Protein AF-A0A0D8FTB3-F1 (afdb_monomer_lite)

Structure (mmCIF, N/CA/C/O backbone):
data_AF-A0A0D8FTB3-F1
#
_entry.id   AF-A0A0D8FTB3-F1
#
loop_
_atom_site.group_PDB
_atom_site.id
_atom_site.type_symbol
_atom_site.label_atom_id
_atom_site.label_alt_id
_atom_site.label_comp_id
_atom_site.label_asym_id
_atom_site.label_entity_id
_atom_site.label_seq_id
_atom_site.pdbx_PDB_ins_code
_atom_site.Cartn_x
_atom_site.Cartn_y
_atom_site.Cartn_z
_atom_site.occupancy
_atom_site.B_iso_or_equiv
_atom_site.auth_seq_id
_atom_site.auth_comp_id
_atom_site.auth_asym_id
_atom_site.auth_atom_id
_atom_site.pdbx_PDB_model_num
ATOM 1 N N . MET A 1 1 ? 25.985 17.844 4.311 1.00 50.66 1 MET A N 1
ATOM 2 C CA . MET A 1 1 ? 25.094 16.970 5.111 1.00 50.66 1 MET A CA 1
ATOM 3 C C . MET A 1 1 ? 23.975 16.288 4.309 1.00 50.66 1 MET A C 1
ATOM 5 O O . MET A 1 1 ? 23.499 15.262 4.753 1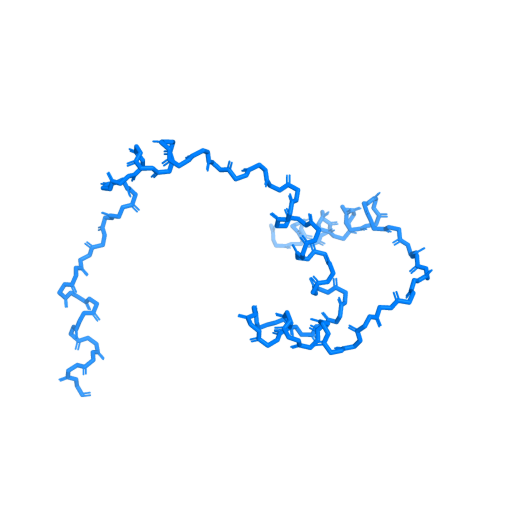.00 50.66 1 MET A O 1
ATOM 9 N N . LEU A 1 2 ? 23.579 16.767 3.117 1.00 51.62 2 LEU A N 1
ATOM 10 C CA . LEU A 1 2 ? 22.602 16.068 2.249 1.00 51.62 2 LEU A CA 1
ATOM 11 C C . LEU A 1 2 ? 23.193 14.888 1.444 1.00 51.62 2 LEU A C 1
ATOM 13 O O . LEU A 1 2 ? 22.460 13.997 1.031 1.00 51.62 2 LEU A O 1
ATOM 17 N N . GLY A 1 3 ? 24.514 14.865 1.230 1.00 45.50 3 GLY A N 1
ATOM 18 C CA . GLY A 1 3 ? 25.199 13.796 0.489 1.00 45.50 3 GLY A CA 1
ATOM 19 C C . GLY A 1 3 ? 25.339 12.475 1.258 1.00 45.50 3 GLY A C 1
ATOM 20 O O . GLY A 1 3 ? 25.249 11.417 0.648 1.00 45.50 3 GLY A O 1
ATOM 21 N N . LEU A 1 4 ? 25.485 12.522 2.591 1.00 52.88 4 LEU A N 1
ATOM 22 C CA . LEU A 1 4 ? 25.569 11.313 3.425 1.00 52.88 4 LEU A CA 1
ATOM 23 C C . LEU A 1 4 ? 24.211 10.606 3.562 1.00 52.88 4 LEU A C 1
ATOM 25 O O . LEU A 1 4 ? 24.152 9.389 3.428 1.00 52.88 4 LEU A O 1
ATOM 29 N N . MET A 1 5 ? 23.113 11.359 3.702 1.00 51.50 5 MET A N 1
ATOM 30 C CA . MET A 1 5 ? 21.767 10.781 3.839 1.00 51.50 5 MET A CA 1
ATOM 31 C C . MET A 1 5 ? 21.315 10.014 2.582 1.00 51.50 5 MET A C 1
ATOM 33 O O . MET A 1 5 ? 20.572 9.040 2.691 1.00 51.50 5 MET A O 1
ATOM 37 N N . ARG A 1 6 ? 21.783 10.416 1.386 1.00 53.75 6 ARG A N 1
ATOM 38 C CA . ARG A 1 6 ? 21.511 9.700 0.122 1.00 53.75 6 ARG A CA 1
ATOM 39 C C . ARG A 1 6 ? 22.369 8.444 -0.058 1.00 53.75 6 ARG A C 1
ATOM 41 O O . ARG A 1 6 ? 21.912 7.489 -0.683 1.00 53.75 6 ARG A O 1
ATOM 48 N N . ALA A 1 7 ? 23.589 8.437 0.478 1.00 51.72 7 ALA A N 1
ATOM 49 C CA . ALA A 1 7 ? 24.483 7.282 0.419 1.00 51.72 7 ALA A CA 1
ATOM 50 C C . ALA A 1 7 ? 24.044 6.171 1.389 1.00 51.72 7 ALA A C 1
ATOM 52 O O . ALA A 1 7 ? 24.031 5.002 1.011 1.00 51.72 7 ALA A O 1
ATOM 53 N N . GLU A 1 8 ? 23.601 6.532 2.597 1.00 51.66 8 GLU A N 1
ATOM 54 C CA . GLU A 1 8 ? 23.051 5.571 3.563 1.00 51.66 8 GLU A CA 1
ATOM 55 C C . GLU A 1 8 ? 21.780 4.896 3.053 1.00 51.66 8 GLU A C 1
ATOM 57 O O . GLU A 1 8 ? 21.654 3.677 3.164 1.00 51.66 8 GLU A O 1
ATOM 62 N N . THR A 1 9 ? 20.861 5.649 2.433 1.00 53.28 9 THR A N 1
ATOM 63 C CA . THR A 1 9 ? 19.656 5.037 1.855 1.00 53.28 9 THR A CA 1
ATOM 64 C C . THR A 1 9 ? 20.043 4.008 0.801 1.00 53.28 9 THR A C 1
ATOM 66 O O . THR A 1 9 ? 19.586 2.872 0.878 1.00 53.28 9 THR A O 1
ATOM 69 N N . ALA A 1 10 ? 20.923 4.358 -0.143 1.00 58.41 10 ALA A N 1
ATOM 70 C CA . ALA A 1 10 ? 21.381 3.439 -1.186 1.00 58.41 10 ALA A CA 1
ATOM 71 C C . ALA A 1 10 ? 22.044 2.165 -0.622 1.00 58.41 10 ALA A C 1
ATOM 73 O O . ALA A 1 10 ? 21.800 1.074 -1.138 1.00 58.41 10 ALA A O 1
ATOM 74 N N . TYR A 1 11 ? 22.828 2.288 0.453 1.00 59.72 11 TYR A N 1
ATOM 75 C CA . TYR A 1 11 ? 23.494 1.154 1.100 1.00 59.72 11 TYR A CA 1
ATOM 76 C C . TYR A 1 11 ? 22.503 0.219 1.815 1.00 59.72 11 TYR A C 1
ATOM 78 O O . TYR A 1 11 ? 22.568 -0.999 1.653 1.00 59.72 11 TYR A O 1
ATOM 86 N N . VAL A 1 12 ? 21.519 0.773 2.532 1.00 58.28 12 VAL A N 1
ATOM 87 C CA . VAL A 1 12 ? 20.428 -0.006 3.149 1.00 58.28 12 VAL A CA 1
ATOM 88 C C . VAL A 1 12 ? 19.560 -0.682 2.082 1.00 58.28 12 VAL A C 1
ATOM 90 O O . VAL A 1 12 ? 19.203 -1.852 2.226 1.00 58.28 12 VAL A O 1
ATOM 93 N N . TYR A 1 13 ? 19.264 0.013 0.976 1.00 59.19 13 TYR A N 1
ATOM 94 C CA . TYR A 1 13 ? 18.545 -0.580 -0.153 1.00 59.19 13 TYR A CA 1
ATOM 95 C C . TYR A 1 13 ? 19.301 -1.782 -0.733 1.00 59.19 13 TYR A C 1
ATOM 97 O O . TYR A 1 13 ? 18.665 -2.786 -1.028 1.00 59.19 13 TYR A O 1
ATOM 105 N N . ALA A 1 14 ? 20.631 -1.727 -0.850 1.00 60.78 14 ALA A N 1
ATOM 106 C CA . ALA A 1 14 ? 21.428 -2.838 -1.376 1.00 60.78 14 ALA A CA 1
ATOM 107 C C . ALA A 1 14 ? 21.491 -4.058 -0.434 1.00 60.78 14 ALA A C 1
ATOM 109 O O . ALA A 1 14 ? 21.515 -5.188 -0.913 1.00 60.78 14 ALA A O 1
ATOM 110 N N . MET A 1 15 ? 21.487 -3.850 0.888 1.00 65.69 15 MET A N 1
ATOM 111 C CA . MET A 1 15 ? 21.600 -4.936 1.876 1.00 65.69 15 MET A CA 1
ATOM 112 C C . MET A 1 15 ? 20.264 -5.627 2.195 1.00 65.69 15 MET A C 1
ATOM 114 O O . MET A 1 15 ? 20.257 -6.803 2.550 1.00 65.69 15 MET A O 1
ATOM 118 N N . CYS A 1 16 ? 19.132 -4.923 2.074 1.00 69.00 16 CYS A N 1
ATOM 119 C CA . CYS A 1 16 ? 17.812 -5.455 2.441 1.00 69.00 16 CYS A CA 1
ATOM 120 C C . CYS A 1 16 ? 16.904 -5.790 1.247 1.00 69.00 16 CYS A C 1
ATOM 122 O O . CYS A 1 16 ? 15.843 -6.378 1.451 1.00 69.00 16 CYS A O 1
ATOM 124 N N . MET A 1 17 ? 17.267 -5.419 0.012 1.00 75.31 17 MET A N 1
ATOM 125 C CA . MET A 1 17 ? 16.464 -5.734 -1.173 1.00 75.31 17 MET A CA 1
ATOM 126 C C . MET A 1 17 ? 17.077 -6.869 -1.987 1.00 75.31 17 MET A C 1
ATOM 128 O O . MET A 1 17 ? 18.032 -6.675 -2.735 1.00 75.31 17 MET A O 1
ATOM 132 N N . ALA A 1 18 ? 16.460 -8.046 -1.906 1.00 84.12 18 ALA A N 1
ATOM 133 C CA . ALA A 1 18 ? 16.735 -9.146 -2.821 1.00 84.12 18 ALA A CA 1
ATOM 134 C C . ALA A 1 18 ? 15.870 -9.026 -4.087 1.00 84.12 18 ALA A C 1
ATOM 136 O O . ALA A 1 18 ? 14.693 -8.661 -4.025 1.00 84.12 18 ALA A O 1
ATOM 137 N N . ARG A 1 19 ? 16.448 -9.345 -5.252 1.00 88.31 19 ARG A N 1
ATOM 138 C CA . ARG A 1 19 ? 15.683 -9.509 -6.493 1.00 88.31 19 ARG A CA 1
ATOM 139 C C . ARG A 1 19 ? 15.049 -10.898 -6.488 1.00 88.31 19 ARG A C 1
ATOM 141 O O . ARG A 1 19 ? 15.764 -11.893 -6.514 1.00 88.31 19 ARG A O 1
ATOM 148 N N . THR A 1 20 ? 13.725 -10.941 -6.539 1.00 88.56 20 THR A N 1
ATOM 149 C CA . THR A 1 20 ? 12.943 -12.181 -6.582 1.00 88.56 20 THR A CA 1
ATOM 150 C C . THR A 1 20 ? 11.979 -12.114 -7.759 1.00 88.56 20 THR A C 1
ATOM 152 O O . THR A 1 20 ? 11.399 -11.058 -8.011 1.00 88.56 20 THR A O 1
ATOM 155 N N . ASN A 1 21 ? 11.822 -13.221 -8.487 1.00 93.88 21 ASN A N 1
ATOM 156 C CA . ASN A 1 21 ? 10.852 -13.332 -9.573 1.00 93.88 21 ASN A CA 1
ATOM 157 C C . ASN A 1 21 ? 9.615 -14.065 -9.038 1.00 93.88 21 ASN A C 1
ATOM 159 O O . ASN A 1 21 ? 9.727 -15.218 -8.627 1.00 93.88 21 ASN A O 1
ATOM 163 N N . ILE A 1 22 ? 8.479 -13.375 -8.976 1.00 91.25 22 ILE A N 1
ATOM 164 C CA . ILE A 1 22 ? 7.203 -13.896 -8.475 1.00 91.25 22 ILE A CA 1
ATOM 165 C C . ILE A 1 22 ? 6.078 -13.417 -9.387 1.00 91.25 22 ILE A C 1
ATOM 167 O O . ILE A 1 22 ? 6.117 -12.282 -9.867 1.00 91.25 22 ILE A O 1
ATOM 171 N N . ASP A 1 23 ? 5.070 -14.260 -9.584 1.00 95.94 23 ASP A N 1
ATOM 172 C CA . ASP A 1 23 ? 3.837 -13.858 -10.253 1.00 95.94 23 ASP A CA 1
ATOM 173 C C . ASP A 1 23 ? 2.947 -13.097 -9.265 1.00 95.94 23 ASP A C 1
ATOM 175 O O . ASP A 1 23 ? 2.765 -13.511 -8.117 1.00 95.94 23 ASP A O 1
ATOM 179 N N . ILE A 1 24 ? 2.406 -11.960 -9.699 1.00 93.81 24 ILE A N 1
ATOM 180 C CA . ILE A 1 24 ? 1.549 -11.092 -8.886 1.00 93.81 24 ILE A CA 1
ATOM 181 C C . ILE A 1 24 ? 0.287 -10.783 -9.691 1.00 93.81 24 ILE A C 1
ATOM 183 O O . ILE A 1 24 ? 0.369 -10.514 -10.887 1.00 93.81 24 ILE A O 1
ATOM 187 N N . ASP A 1 25 ? -0.876 -10.784 -9.035 1.00 96.62 25 ASP A N 1
ATOM 188 C CA . ASP A 1 25 ? -2.110 -10.292 -9.652 1.00 96.62 25 ASP A CA 1
ATOM 189 C C . ASP A 1 25 ? -2.020 -8.776 -9.890 1.00 96.62 25 ASP A C 1
ATOM 191 O O . ASP A 1 25 ? -1.997 -7.971 -8.951 1.00 96.62 25 ASP A O 1
ATOM 195 N N . ASP A 1 26 ? -2.003 -8.388 -11.165 1.00 96.62 26 ASP A N 1
ATOM 196 C CA . ASP A 1 26 ? -1.957 -6.994 -11.600 1.00 96.62 26 ASP A CA 1
ATOM 197 C C . ASP A 1 26 ? -3.122 -6.172 -11.053 1.00 96.62 26 ASP A C 1
ATOM 199 O O . ASP A 1 26 ? -2.921 -5.031 -10.639 1.00 96.62 26 ASP A O 1
ATOM 203 N N . LYS A 1 27 ? -4.324 -6.751 -10.948 1.00 97.50 27 LYS A N 1
ATOM 204 C CA . LYS A 1 27 ? -5.491 -6.027 -10.425 1.00 97.50 27 LYS A CA 1
ATOM 205 C C . LYS A 1 27 ? -5.334 -5.714 -8.942 1.00 97.50 27 LYS A C 1
ATOM 207 O O . LYS A 1 27 ? -5.722 -4.629 -8.501 1.00 97.50 27 LYS A O 1
ATOM 212 N N . ALA A 1 28 ? -4.762 -6.644 -8.178 1.00 94.88 28 ALA A N 1
ATOM 213 C CA . ALA A 1 28 ? -4.463 -6.439 -6.767 1.00 94.88 28 ALA A CA 1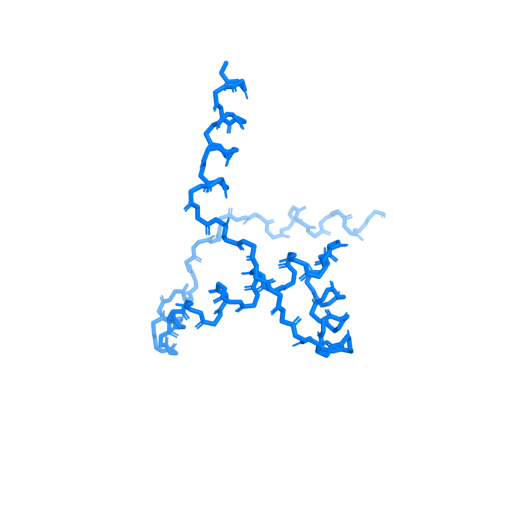
ATOM 214 C C . ALA A 1 28 ? -3.380 -5.362 -6.587 1.00 94.88 28 ALA A C 1
ATOM 216 O O . ALA A 1 28 ? -3.552 -4.448 -5.776 1.00 94.88 28 ALA A O 1
ATOM 217 N N . CYS A 1 29 ? -2.312 -5.411 -7.391 1.00 95.88 29 CYS A N 1
ATOM 218 C CA . CYS A 1 29 ? -1.279 -4.372 -7.412 1.00 95.88 29 CYS A CA 1
ATOM 219 C C . CYS A 1 29 ? -1.868 -2.992 -7.732 1.00 95.88 29 CYS A C 1
ATOM 221 O O . CYS A 1 29 ? -1.651 -2.044 -6.977 1.00 95.88 29 CYS A O 1
ATOM 223 N N . ASP A 1 30 ? -2.676 -2.884 -8.785 1.00 97.31 30 ASP A N 1
ATOM 224 C CA . ASP A 1 30 ? -3.302 -1.628 -9.208 1.00 97.31 30 ASP A CA 1
ATOM 225 C C . ASP A 1 30 ? -4.264 -1.065 -8.156 1.00 97.31 30 ASP A C 1
ATOM 227 O O . ASP A 1 30 ? -4.390 0.153 -7.998 1.00 97.31 30 ASP A O 1
ATOM 231 N N . ALA A 1 31 ? -4.972 -1.929 -7.424 1.00 97.19 31 ALA A N 1
ATOM 232 C CA . ALA A 1 31 ? -5.836 -1.508 -6.326 1.00 97.19 31 ALA A CA 1
ATOM 233 C C . ALA A 1 31 ? -5.023 -0.878 -5.184 1.00 97.19 31 ALA A C 1
ATOM 235 O O . ALA A 1 31 ? -5.382 0.198 -4.699 1.00 97.19 31 ALA A O 1
ATOM 236 N N . VAL A 1 32 ? -3.909 -1.503 -4.792 1.00 96.50 32 VAL A N 1
ATOM 237 C CA . VAL A 1 32 ? -3.003 -0.979 -3.756 1.00 96.50 32 VAL A CA 1
ATOM 238 C C . VAL A 1 32 ? -2.346 0.319 -4.223 1.00 96.50 32 VAL A C 1
ATOM 240 O O . VAL A 1 32 ? -2.371 1.312 -3.497 1.00 96.50 32 VAL A O 1
ATOM 243 N N . MET A 1 33 ? -1.823 0.347 -5.450 1.00 97.50 33 MET A N 1
ATOM 244 C CA . MET A 1 33 ? -1.181 1.532 -6.020 1.00 97.50 33 MET A CA 1
ATOM 245 C C . MET A 1 33 ? -2.125 2.732 -6.047 1.00 97.50 33 MET A C 1
ATOM 247 O O . MET A 1 33 ? -1.744 3.812 -5.605 1.00 97.50 33 MET A O 1
ATOM 251 N N . ARG A 1 34 ? -3.377 2.552 -6.488 1.00 97.25 34 ARG A N 1
ATOM 252 C CA . ARG A 1 34 ? -4.370 3.638 -6.496 1.00 97.25 34 ARG A CA 1
ATOM 253 C C . ARG A 1 34 ? -4.774 4.078 -5.094 1.00 97.25 34 ARG A C 1
ATOM 255 O O . ARG A 1 34 ? -4.896 5.275 -4.859 1.00 97.25 34 ARG A O 1
ATOM 262 N N . ARG A 1 35 ? -4.978 3.133 -4.170 1.00 96.81 35 ARG A N 1
ATOM 263 C CA . ARG A 1 35 ? -5.425 3.422 -2.797 1.00 96.81 35 ARG A CA 1
ATOM 264 C C . ARG A 1 35 ? -4.387 4.195 -1.986 1.00 96.81 35 ARG A C 1
ATOM 266 O O . ARG A 1 35 ? -4.766 5.019 -1.163 1.00 96.81 35 ARG A O 1
ATOM 273 N N . TYR A 1 36 ? -3.107 3.914 -2.211 1.00 95.12 36 TYR A N 1
ATOM 274 C CA . TYR A 1 36 ? -1.997 4.489 -1.448 1.00 95.12 36 TYR A CA 1
ATOM 275 C C . TYR A 1 36 ? -1.105 5.422 -2.281 1.00 95.12 36 TYR A C 1
ATOM 277 O O . TYR A 1 36 ? -0.040 5.817 -1.820 1.00 95.12 36 TYR A O 1
ATOM 285 N N . HIS A 1 37 ? -1.543 5.790 -3.491 1.00 95.94 37 HIS A N 1
ATOM 286 C CA . HIS A 1 37 ? -0.849 6.704 -4.407 1.00 95.94 37 HIS A CA 1
ATOM 287 C C . HIS A 1 37 ? 0.605 6.303 -4.715 1.00 95.94 37 HIS A C 1
ATOM 289 O O . HIS A 1 37 ? 1.508 7.138 -4.730 1.00 95.94 37 HIS A O 1
ATOM 295 N N . LEU A 1 38 ? 0.836 5.011 -4.962 1.00 96.94 38 LEU A N 1
ATOM 296 C CA . LEU A 1 38 ? 2.164 4.457 -5.237 1.00 96.94 38 LEU A CA 1
ATOM 297 C C . LEU A 1 38 ? 2.444 4.426 -6.739 1.00 96.94 38 LEU A C 1
ATOM 299 O O . LEU A 1 38 ? 1.556 4.153 -7.547 1.00 96.94 38 LEU A O 1
ATOM 303 N N . SER A 1 39 ? 3.697 4.678 -7.112 1.00 95.00 39 SER A N 1
ATOM 304 C CA . SER A 1 39 ? 4.100 4.866 -8.508 1.00 95.00 39 SER A CA 1
ATOM 305 C C . SER A 1 39 ? 4.538 3.571 -9.194 1.00 95.00 39 SER A C 1
ATOM 307 O O . SER A 1 39 ? 4.517 3.482 -10.420 1.00 95.00 39 SER A O 1
ATOM 309 N N . THR A 1 40 ? 4.914 2.543 -8.423 1.00 95.69 40 THR A N 1
ATOM 310 C CA . THR A 1 40 ? 5.396 1.266 -8.971 1.00 95.69 40 THR A CA 1
ATOM 311 C C . THR A 1 40 ? 4.837 0.041 -8.246 1.00 95.69 40 THR A C 1
ATOM 313 O O . THR A 1 40 ? 4.589 0.069 -7.041 1.00 95.69 40 THR A O 1
ATOM 316 N N . LYS A 1 41 ? 4.746 -1.093 -8.957 1.00 94.44 41 LYS A N 1
ATOM 317 C CA . LYS A 1 41 ? 4.387 -2.397 -8.364 1.00 94.44 41 LYS A CA 1
ATOM 318 C C . LYS A 1 41 ? 5.332 -2.795 -7.221 1.00 94.44 41 LYS A C 1
ATOM 320 O O . LYS A 1 41 ? 4.895 -3.310 -6.202 1.00 94.44 41 LYS A O 1
ATOM 325 N N . ARG A 1 42 ? 6.629 -2.483 -7.346 1.00 93.19 42 ARG A N 1
ATOM 326 C CA . ARG A 1 42 ? 7.632 -2.700 -6.286 1.00 93.19 42 ARG A CA 1
ATOM 327 C C . ARG A 1 42 ? 7.299 -1.920 -5.014 1.00 93.19 42 ARG A C 1
ATOM 329 O O . ARG A 1 42 ? 7.438 -2.459 -3.921 1.00 93.19 42 ARG A O 1
ATOM 336 N N . GLU A 1 43 ? 6.880 -0.663 -5.145 1.00 93.44 43 GLU A N 1
ATOM 337 C CA . GLU A 1 43 ? 6.434 0.137 -4.000 1.00 93.44 43 GLU A CA 1
ATOM 338 C C . GLU A 1 43 ? 5.186 -0.466 -3.364 1.00 93.44 43 GLU A C 1
ATOM 340 O O . GLU A 1 43 ? 5.154 -0.604 -2.146 1.00 93.44 43 GLU A O 1
ATOM 345 N N . ALA A 1 44 ? 4.213 -0.899 -4.169 1.00 95.75 44 ALA A N 1
ATOM 346 C CA . ALA A 1 44 ? 3.002 -1.553 -3.675 1.00 95.75 44 ALA A CA 1
ATOM 347 C C . ALA A 1 44 ? 3.294 -2.833 -2.884 1.00 95.75 44 ALA A C 1
ATOM 349 O O . ALA A 1 44 ? 2.775 -3.001 -1.782 1.00 95.75 44 ALA A O 1
ATOM 350 N N . VAL A 1 45 ? 4.168 -3.700 -3.399 1.00 93.62 45 VAL A N 1
ATOM 351 C CA . VAL A 1 45 ? 4.562 -4.945 -2.724 1.00 93.62 45 VAL A CA 1
ATOM 352 C C . VAL A 1 45 ? 5.299 -4.655 -1.418 1.00 93.62 45 VAL A C 1
ATOM 354 O O . VAL A 1 45 ? 4.939 -5.192 -0.372 1.00 93.62 45 VAL A O 1
ATOM 357 N N . ASN A 1 46 ? 6.300 -3.771 -1.449 1.00 92.44 46 ASN A N 1
ATOM 358 C CA . ASN A 1 46 ? 7.053 -3.406 -0.248 1.00 92.44 46 ASN A CA 1
ATOM 359 C C . ASN A 1 46 ? 6.162 -2.748 0.810 1.00 92.44 46 ASN A C 1
ATOM 361 O O . ASN A 1 46 ? 6.346 -2.995 2.001 1.00 92.44 46 ASN A O 1
ATOM 365 N N . PHE A 1 47 ? 5.215 -1.911 0.381 1.00 93.06 47 PHE A N 1
ATOM 366 C CA . PHE A 1 47 ? 4.239 -1.285 1.260 1.00 93.06 47 PHE A CA 1
ATOM 367 C C . PHE A 1 47 ? 3.362 -2.345 1.928 1.00 93.06 47 PHE A C 1
ATOM 369 O O . PHE A 1 47 ? 3.336 -2.409 3.151 1.00 93.06 47 PHE A O 1
ATOM 376 N N . ALA A 1 48 ? 2.735 -3.232 1.151 1.00 92.00 48 ALA A N 1
ATOM 377 C CA . ALA A 1 48 ? 1.856 -4.273 1.679 1.00 92.00 48 ALA A CA 1
ATOM 378 C C . ALA A 1 48 ? 2.566 -5.196 2.683 1.00 92.00 48 ALA A C 1
ATOM 380 O O . ALA A 1 48 ? 2.033 -5.447 3.762 1.00 92.00 48 ALA A O 1
ATOM 381 N N . LEU A 1 49 ? 3.787 -5.646 2.366 1.00 91.12 49 LEU A N 1
ATOM 382 C CA . LEU A 1 49 ? 4.583 -6.491 3.263 1.00 91.12 49 LEU A CA 1
ATOM 383 C C . LEU A 1 49 ? 4.878 -5.792 4.591 1.00 91.12 49 LEU A C 1
ATOM 385 O O . LEU A 1 49 ? 4.726 -6.396 5.648 1.00 91.12 49 LEU A O 1
ATOM 389 N N . ARG 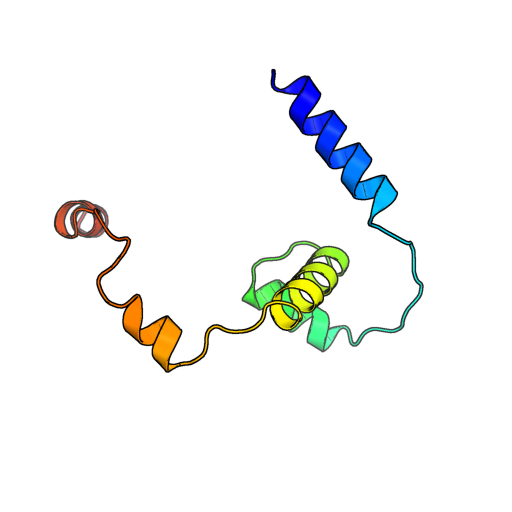A 1 50 ? 5.264 -4.512 4.550 1.00 88.62 50 ARG A N 1
ATOM 390 C CA . ARG A 1 50 ? 5.520 -3.728 5.764 1.00 88.62 50 ARG A CA 1
ATOM 391 C C . ARG A 1 50 ? 4.243 -3.510 6.556 1.00 88.62 50 ARG A C 1
ATOM 393 O O . ARG A 1 50 ? 4.261 -3.704 7.758 1.00 88.62 50 ARG A O 1
ATOM 400 N N . THR A 1 51 ? 3.148 -3.144 5.896 1.00 88.06 51 THR A N 1
ATOM 401 C CA . THR A 1 51 ? 1.865 -2.887 6.555 1.00 88.06 51 THR A CA 1
ATOM 402 C C . THR A 1 51 ? 1.330 -4.121 7.270 1.00 88.06 51 THR A C 1
ATOM 404 O O . THR A 1 51 ? 0.830 -3.986 8.377 1.00 88.06 51 THR A O 1
ATOM 407 N N . ILE A 1 52 ? 1.450 -5.307 6.669 1.00 85.38 52 ILE A N 1
ATOM 408 C CA . ILE A 1 52 ? 0.995 -6.561 7.289 1.00 85.38 52 ILE A CA 1
ATOM 409 C C . ILE A 1 52 ? 1.952 -7.017 8.398 1.00 85.38 52 ILE A C 1
ATOM 411 O O . ILE A 1 52 ? 1.511 -7.610 9.374 1.00 85.38 52 ILE A O 1
ATOM 415 N N . ALA A 1 53 ? 3.253 -6.749 8.258 1.00 82.50 53 ALA A N 1
ATOM 416 C CA . ALA A 1 53 ? 4.246 -7.081 9.277 1.00 82.50 53 ALA A CA 1
ATOM 417 C C . ALA A 1 53 ? 4.198 -6.160 10.507 1.00 82.50 53 ALA A C 1
ATOM 419 O O . ALA A 1 53 ? 4.795 -6.491 11.528 1.00 82.50 53 ALA A O 1
ATOM 420 N N . LEU A 1 54 ? 3.532 -5.004 10.421 1.00 77.06 54 LEU A N 1
ATOM 421 C CA . LEU A 1 54 ? 3.229 -4.213 11.606 1.00 77.06 54 LEU A CA 1
ATOM 422 C C . LEU A 1 54 ? 2.233 -5.007 12.452 1.00 77.06 54 LEU A C 1
ATOM 424 O O . LEU A 1 54 ? 1.123 -5.286 12.002 1.00 77.06 54 LEU A O 1
ATOM 428 N N . GLU A 1 55 ? 2.614 -5.336 13.686 1.00 66.00 55 GLU A N 1
ATOM 429 C CA . GLU A 1 55 ? 1.625 -5.698 14.694 1.00 66.00 55 GLU A CA 1
ATOM 430 C C . GLU A 1 55 ? 0.663 -4.513 14.812 1.00 66.00 55 GLU A C 1
ATOM 432 O O . GLU A 1 55 ? 1.058 -3.395 15.157 1.00 66.00 55 GLU A O 1
ATOM 437 N N . ALA A 1 56 ? -0.594 -4.727 14.418 1.00 64.06 56 ALA A N 1
ATOM 438 C CA . ALA A 1 56 ? -1.627 -3.747 14.683 1.00 64.06 56 ALA A CA 1
ATOM 439 C C . ALA A 1 56 ? -1.696 -3.580 16.202 1.00 64.06 56 ALA A C 1
ATOM 441 O O . ALA A 1 56 ? -1.795 -4.581 16.913 1.00 64.06 56 ALA A O 1
ATOM 442 N N . LEU A 1 57 ? -1.636 -2.331 16.679 1.00 62.59 57 LEU A N 1
ATOM 443 C CA . LEU A 1 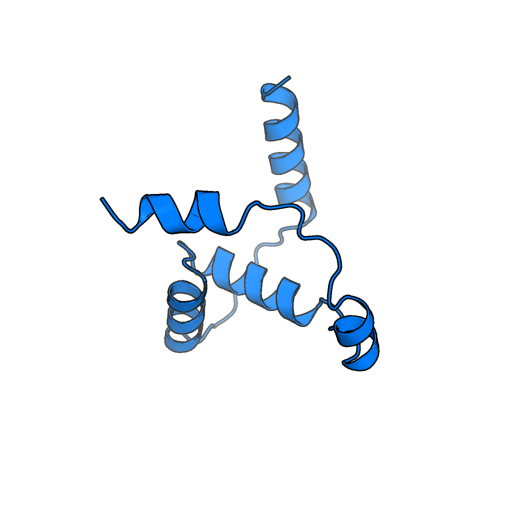57 ? -1.969 -2.036 18.070 1.00 62.59 57 LEU A CA 1
ATOM 444 C C . LEU A 1 57 ? -3.300 -2.713 18.372 1.00 62.59 57 LEU A C 1
ATOM 446 O O . LEU A 1 57 ? -4.243 -2.601 17.575 1.00 62.59 57 LEU A O 1
ATOM 450 N N . ASP A 1 58 ? -3.365 -3.404 19.505 1.00 75.00 58 ASP A N 1
ATOM 451 C CA . ASP A 1 58 ? -4.638 -3.925 19.973 1.00 75.00 58 ASP A CA 1
ATOM 452 C C . ASP A 1 58 ? -5.645 -2.765 20.056 1.00 75.00 58 ASP A C 1
ATOM 454 O O . ASP A 1 58 ? -5.274 -1.605 20.278 1.00 75.00 58 ASP A O 1
ATOM 458 N N . LEU A 1 59 ? -6.928 -3.055 19.843 1.00 74.81 59 LEU A N 1
ATOM 459 C CA . LEU A 1 59 ? -7.981 -2.042 19.821 1.00 74.81 59 LEU A CA 1
ATOM 460 C C . LEU A 1 59 ? -7.936 -1.178 21.089 1.00 74.81 59 LEU A C 1
ATOM 462 O O . LEU A 1 59 ? -8.070 0.044 21.008 1.00 74.81 59 LEU A O 1
ATOM 466 N N . ASP A 1 60 ? -7.673 -1.798 22.239 1.00 80.25 60 ASP A N 1
ATOM 467 C CA . ASP A 1 60 ? -7.542 -1.108 23.520 1.00 80.25 60 ASP A CA 1
ATOM 468 C C . ASP A 1 60 ? -6.316 -0.188 23.578 1.00 80.25 60 ASP A C 1
ATOM 470 O O . ASP A 1 60 ? -6.384 0.899 24.153 1.00 80.25 60 ASP A O 1
ATOM 474 N N . GLU A 1 61 ? -5.196 -0.571 22.968 1.00 80.44 61 GLU A N 1
ATOM 475 C CA . GLU A 1 61 ? -3.996 0.266 22.890 1.00 80.44 61 GLU A CA 1
ATOM 476 C C . GLU A 1 61 ? -4.200 1.452 21.946 1.00 80.44 61 GLU A C 1
ATOM 478 O O . GLU A 1 61 ? -3.851 2.584 22.287 1.00 80.44 61 GLU A O 1
ATOM 483 N N . ALA A 1 62 ? -4.846 1.229 20.800 1.00 81.38 62 ALA A N 1
ATOM 484 C CA . ALA A 1 62 ? -5.217 2.295 19.876 1.00 81.38 62 ALA A CA 1
ATOM 485 C C . ALA A 1 62 ? -6.206 3.287 20.517 1.00 81.38 62 ALA A C 1
ATOM 487 O O . ALA A 1 62 ? -6.085 4.501 20.333 1.00 81.38 62 ALA A O 1
ATOM 488 N N . LEU A 1 63 ? -7.164 2.797 21.312 1.00 83.12 63 LEU A N 1
ATOM 489 C CA . LEU A 1 63 ? -8.113 3.642 22.041 1.00 83.12 63 LEU A CA 1
ATOM 490 C C . LEU A 1 63 ? -7.444 4.459 23.150 1.00 83.12 63 LEU A C 1
ATOM 492 O O . LEU A 1 63 ? -7.840 5.608 23.354 1.00 83.12 63 LEU A O 1
ATOM 496 N N . ARG A 1 64 ? -6.411 3.930 23.819 1.00 86.25 64 ARG A N 1
ATOM 497 C CA . ARG A 1 64 ? -5.623 4.686 24.814 1.00 86.25 64 ARG A CA 1
ATOM 498 C C . ARG A 1 64 ? -4.906 5.898 24.214 1.00 86.25 64 ARG A C 1
ATOM 500 O O . ARG A 1 64 ? -4.663 6.862 24.931 1.00 86.25 64 ARG A O 1
ATOM 507 N N . LEU A 1 65 ? -4.608 5.884 22.914 1.00 82.88 65 LEU A N 1
ATOM 508 C CA . LEU A 1 65 ? -4.006 7.021 22.208 1.00 82.88 65 LEU A CA 1
ATOM 509 C C . LEU A 1 65 ? -5.027 8.110 21.821 1.00 82.88 65 LEU A C 1
ATOM 511 O O . LEU A 1 65 ? -4.636 9.170 21.324 1.00 82.88 65 LEU A O 1
ATOM 515 N N . ARG A 1 66 ? -6.334 7.901 22.047 1.00 78.56 66 ARG A N 1
ATOM 516 C CA . ARG A 1 66 ? -7.370 8.907 21.766 1.00 78.56 66 ARG A CA 1
ATOM 517 C C . ARG A 1 66 ? -7.101 10.189 22.559 1.00 78.56 66 ARG A C 1
ATOM 519 O O . ARG A 1 66 ? -7.019 10.168 23.780 1.00 78.56 66 ARG A O 1
ATOM 526 N N . GLY A 1 67 ? -7.036 11.318 21.854 1.00 80.44 67 GLY A N 1
ATOM 527 C CA . GLY A 1 67 ? -6.767 12.633 22.450 1.00 80.44 67 GLY A CA 1
ATOM 528 C C . GLY A 1 67 ? -5.280 12.968 22.600 1.00 80.44 67 GLY A C 1
ATOM 529 O O . GLY A 1 67 ? -4.961 14.051 23.078 1.00 80.44 67 GLY A O 1
ATOM 530 N N . SER A 1 68 ? -4.376 12.081 22.170 1.00 79.44 68 SER A N 1
ATOM 531 C CA . SER A 1 68 ? -2.935 12.349 22.124 1.00 79.44 68 SER A CA 1
ATOM 532 C C . SER A 1 68 ? -2.489 12.887 20.758 1.00 79.44 68 SER A C 1
ATOM 534 O O . SER A 1 68 ? -3.097 12.595 19.728 1.00 79.44 68 SER A O 1
ATOM 536 N N . GLY A 1 69 ? -1.403 13.666 20.748 1.00 76.31 69 GLY A N 1
ATOM 537 C CA . GLY A 1 69 ? -0.610 13.923 19.539 1.00 76.31 69 GLY A CA 1
ATOM 538 C C . GLY A 1 69 ? -1.150 14.964 18.556 1.00 76.31 69 GLY A C 1
ATOM 539 O O . GLY A 1 69 ? -0.626 15.058 17.448 1.00 76.31 69 GLY A O 1
ATOM 540 N N . TRP A 1 70 ? -2.164 15.752 18.925 1.00 82.38 70 TRP A N 1
ATOM 541 C CA . TRP A 1 70 ? -2.659 16.833 18.073 1.00 82.38 70 TRP A CA 1
ATOM 542 C C . TRP A 1 70 ? -2.611 18.184 18.797 1.00 82.38 70 TRP A C 1
ATOM 544 O O . TRP A 1 70 ? -3.406 18.443 19.694 1.00 82.38 70 TRP A O 1
ATOM 554 N N . GLU A 1 71 ? -1.669 19.038 18.388 1.00 80.56 71 GLU A N 1
ATOM 555 C CA . GLU A 1 71 ? -1.442 20.400 18.916 1.00 80.56 71 GLU A CA 1
ATOM 556 C C . GLU A 1 71 ? -1.842 21.492 17.904 1.00 80.56 71 GLU A C 1
ATOM 558 O O . GLU A 1 71 ? -1.442 22.649 18.017 1.00 80.56 71 GLU A O 1
ATOM 563 N N . GLY A 1 72 ? -2.579 21.122 16.855 1.00 80.50 72 GLY A N 1
ATOM 564 C CA . GLY A 1 72 ? -2.955 22.055 15.798 1.00 80.50 72 GLY A CA 1
ATOM 565 C C . GLY A 1 72 ? -3.994 23.084 16.250 1.00 80.50 72 GLY A C 1
ATOM 566 O O . GLY A 1 72 ? -4.719 22.890 17.219 1.00 80.50 72 GLY A O 1
ATOM 567 N N . ASP A 1 73 ? -4.117 24.165 15.485 1.00 83.94 73 ASP A N 1
ATOM 568 C CA . ASP A 1 73 ? -5.263 25.070 15.568 1.00 83.94 73 ASP A CA 1
ATOM 569 C C . ASP A 1 73 ? -6.306 24.660 14.510 1.00 83.94 73 ASP A C 1
ATOM 571 O O . ASP A 1 73 ? -6.021 24.634 13.305 1.00 83.94 73 ASP A O 1
ATOM 575 N N . LEU A 1 74 ? -7.510 24.288 14.962 1.00 85.00 74 LEU A N 1
ATOM 576 C CA . LEU A 1 74 ? -8.606 23.853 14.089 1.00 85.00 74 LEU A CA 1
ATOM 577 C C . LEU A 1 74 ? -9.120 25.011 13.234 1.00 85.00 74 LEU A C 1
ATOM 579 O O . LEU A 1 74 ? -9.519 24.797 12.084 1.00 85.00 74 LEU A O 1
ATOM 583 N N . ASP A 1 75 ? -9.112 26.219 13.784 1.00 83.94 75 ASP A N 1
ATOM 584 C CA . ASP A 1 75 ? -9.683 27.396 13.146 1.00 83.94 75 ASP A CA 1
ATOM 585 C C . ASP A 1 75 ? -8.748 27.909 12.047 1.00 83.94 75 ASP A C 1
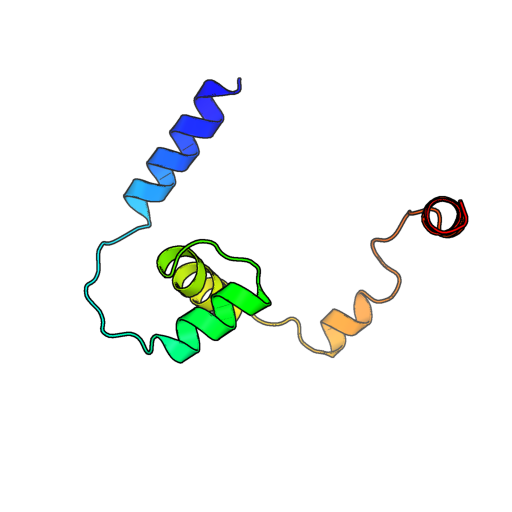ATOM 587 O O . ASP A 1 75 ? -9.200 28.204 10.935 1.00 83.94 75 ASP A O 1
ATOM 591 N N . ALA A 1 76 ? -7.433 27.870 12.284 1.00 82.44 76 ALA A N 1
ATOM 592 C CA . ALA A 1 76 ? -6.421 28.154 11.266 1.00 82.44 76 ALA A CA 1
ATOM 593 C C . ALA A 1 76 ? -6.480 27.193 10.061 1.00 82.44 76 ALA A C 1
ATOM 595 O O . ALA A 1 76 ? -6.256 27.609 8.926 1.00 82.44 76 ALA A O 1
ATOM 596 N N . GLN A 1 77 ? -6.809 25.912 10.262 1.00 82.94 77 GLN A N 1
ATOM 597 C CA . GLN A 1 77 ? -6.952 24.970 9.142 1.00 82.94 77 GLN A CA 1
ATOM 598 C C . GLN A 1 77 ? -8.246 25.186 8.349 1.00 82.94 77 GLN A C 1
ATOM 600 O O . GLN A 1 77 ? -8.277 24.972 7.134 1.00 82.94 77 GLN A O 1
ATOM 605 N N . ARG A 1 78 ? -9.322 25.620 9.012 1.00 85.94 78 ARG A N 1
ATOM 606 C CA . ARG A 1 78 ? -10.632 25.845 8.383 1.00 85.94 78 ARG A CA 1
ATOM 607 C C . ARG A 1 78 ? -10.716 27.159 7.613 1.00 85.94 78 ARG A C 1
ATOM 609 O O . ARG A 1 78 ? -11.417 27.204 6.604 1.00 85.94 78 ARG A O 1
ATOM 616 N N . SER A 1 79 ? -9.974 28.184 8.024 1.00 79.00 79 SER A N 1
ATOM 617 C CA . SER A 1 79 ? -9.938 29.479 7.330 1.00 79.00 79 SER A CA 1
ATOM 618 C C . SER A 1 79 ? -9.428 29.364 5.885 1.00 79.00 79 SER A C 1
ATOM 620 O O . SER A 1 79 ? -9.916 30.069 5.008 1.00 79.00 79 SER A O 1
ATOM 622 N N . SER A 1 80 ? -8.544 28.399 5.603 1.00 68.06 80 SER A N 1
ATOM 623 C CA . SER A 1 80 ? -8.014 28.131 4.254 1.00 68.06 80 SER A CA 1
ATOM 624 C C . SER A 1 80 ? -9.045 27.620 3.231 1.00 68.06 80 SER A C 1
ATOM 626 O O . SER A 1 80 ? -8.759 27.621 2.036 1.00 68.06 80 SER A O 1
ATOM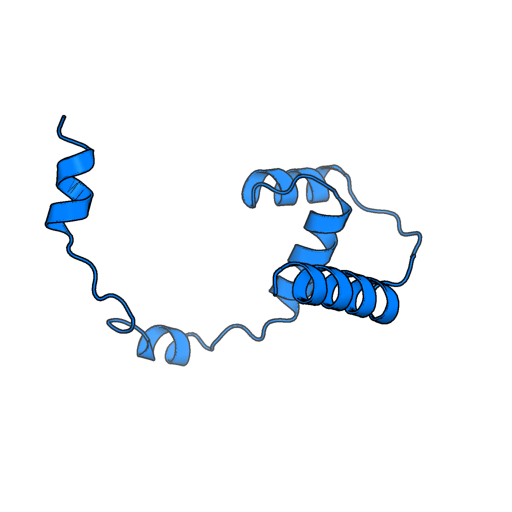 628 N N . ARG A 1 81 ? -10.237 27.182 3.670 1.00 62.31 81 ARG A N 1
ATOM 629 C CA . ARG A 1 81 ? -11.326 26.704 2.789 1.00 62.31 81 ARG A CA 1
ATOM 630 C C . ARG A 1 81 ? -12.446 27.723 2.576 1.00 62.31 81 ARG A C 1
ATOM 632 O O . ARG A 1 81 ? -13.360 27.436 1.811 1.00 62.31 81 ARG A O 1
ATOM 639 N N . ALA A 1 82 ? -12.406 28.862 3.266 1.00 59.91 82 ALA A N 1
ATOM 640 C CA . ALA A 1 82 ? -13.453 29.885 3.228 1.00 59.91 82 ALA A CA 1
ATOM 641 C C . ALA A 1 82 ? -13.069 31.126 2.391 1.00 59.91 82 ALA A C 1
ATOM 643 O O . ALA A 1 82 ? -13.668 32.184 2.579 1.00 59.91 82 ALA A O 1
ATOM 644 N N . GLY A 1 83 ? -12.081 31.001 1.496 1.00 50.91 83 GLY A N 1
ATOM 645 C CA . GLY A 1 83 ? -11.660 32.041 0.548 1.00 50.91 83 GLY A CA 1
ATOM 646 C C . GLY A 1 83 ? -11.990 31.673 -0.887 1.00 50.91 83 GLY A C 1
ATOM 647 O O . GLY A 1 83 ? -11.695 30.515 -1.260 1.00 50.91 83 GLY A O 1
#

pLDDT: mean 79.85, std 15.38, range [45.5, 97.5]

Radius of gyration: 19.22 Å; chains: 1; bounding box: 39×46×36 Å

Secondary structure (DSSP, 8-state):
-HHHHHHHHHHHHHHH---------HHHHHHHHHHHT-SSHHHHHHHHHHHHHS-PPPHHHHHHTTT-S----HHHHHHTT--

InterPro domains:
  IPR019239 Bacterial antitoxin of type II TA system, VapB [PF09957] (19-51)

Organism: NCBI:txid1121877

Sequence (83 aa):
MLGLMRAETAYVYAMCMARTNIDIDDKACDAVMRRYHLSTKREAVNFALRTIALEALDLDEALRLRGSGWEGDLDAQRSSRAG

Foldseek 3Di:
DVVVVVVVVVVCCVVPDDDDDDDDDPVQLVVQCVVVVNDDSVCSVVVVVVVVPDPDDDPVRVVVCPPPDDPDDPVVVVVVVVD